Protein AF-A0A086AB68-F1 (afdb_monomer)

Sequence (156 aa):
MRTFFLFLLLSFKSFYAQEISQEAYEIYGLELANLEYKSYQFRLGIPEKYQETFIMENDSIGKKIRNLSAKKIFDSDKLSSMIVKQTPQNIKFKRIIFDRTEVMYCSPIYFKNNNNEAYFFFVIDSKSRLKPVCIYLYAYRKSDGKWCTEDYYYIF

Organism: NCBI:txid445961

Structure (mmCIF, N/CA/C/O backbone):
data_AF-A0A086AB68-F1
#
_entry.id   AF-A0A086AB68-F1
#
loop_
_atom_site.group_PDB
_atom_site.id
_atom_site.type_symbol
_atom_site.label_atom_id
_atom_site.label_alt_id
_atom_site.label_comp_id
_atom_site.label_asym_id
_atom_site.label_entity_id
_atom_site.label_seq_id
_atom_site.pdbx_PDB_ins_code
_atom_site.Cartn_x
_atom_site.Cartn_y
_atom_site.Cartn_z
_atom_site.occupancy
_atom_site.B_iso_or_equiv
_atom_site.auth_seq_id
_atom_site.auth_comp_id
_atom_site.auth_asym_id
_atom_site.auth_atom_id
_atom_site.pdbx_PDB_model_num
ATOM 1 N N . MET A 1 1 ? 22.581 -11.372 47.400 1.00 46.91 1 MET A N 1
ATOM 2 C CA . MET A 1 1 ? 22.327 -11.675 45.973 1.00 46.91 1 MET A CA 1
ATOM 3 C C . MET A 1 1 ? 21.014 -11.026 45.525 1.00 46.91 1 MET A C 1
ATOM 5 O O . MET A 1 1 ? 19.981 -11.674 45.558 1.00 46.91 1 MET A O 1
ATOM 9 N N . ARG A 1 2 ? 21.006 -9.727 45.194 1.00 47.38 2 ARG A N 1
ATOM 10 C CA . ARG A 1 2 ? 19.779 -9.000 44.780 1.00 47.38 2 ARG A CA 1
ATOM 11 C C . ARG A 1 2 ? 19.909 -8.259 43.444 1.00 47.38 2 ARG A C 1
ATOM 13 O O . ARG A 1 2 ? 18.945 -7.676 42.975 1.00 47.38 2 ARG A O 1
ATOM 20 N N . THR A 1 3 ? 21.069 -8.323 42.800 1.00 51.78 3 THR A N 1
ATOM 21 C CA . THR A 1 3 ? 21.353 -7.614 41.543 1.00 51.78 3 THR A CA 1
ATOM 22 C C . THR A 1 3 ? 21.093 -8.448 40.287 1.00 51.78 3 THR A C 1
ATOM 24 O O . THR A 1 3 ? 21.113 -7.907 39.188 1.00 51.78 3 THR A O 1
ATOM 27 N N . PHE A 1 4 ? 20.787 -9.743 40.421 1.00 50.81 4 PHE A N 1
ATOM 28 C CA . PHE A 1 4 ? 20.626 -10.636 39.266 1.00 50.81 4 PHE A CA 1
ATOM 29 C C . PHE A 1 4 ? 19.247 -10.543 38.583 1.00 50.81 4 PHE A C 1
ATOM 31 O O . PHE A 1 4 ? 19.089 -10.992 37.455 1.00 50.81 4 PHE A O 1
ATOM 38 N N . PHE A 1 5 ? 18.251 -9.924 39.228 1.00 49.50 5 PHE A N 1
ATOM 39 C CA . PHE A 1 5 ? 16.890 -9.831 38.680 1.00 49.50 5 PHE A CA 1
ATOM 40 C C . PHE A 1 5 ? 16.678 -8.640 37.731 1.00 49.50 5 PHE A C 1
ATOM 42 O O . PHE A 1 5 ? 15.765 -8.672 36.911 1.00 49.50 5 PHE A O 1
ATOM 49 N N . LEU A 1 6 ? 17.529 -7.605 37.790 1.00 47.97 6 LEU A N 1
ATOM 50 C CA . LEU A 1 6 ? 17.378 -6.419 36.933 1.00 47.97 6 LEU A CA 1
ATOM 51 C C . LEU A 1 6 ? 17.945 -6.605 35.515 1.00 47.97 6 LEU A C 1
ATOM 53 O O . LEU A 1 6 ? 17.532 -5.897 34.602 1.00 47.97 6 LEU A O 1
ATOM 57 N N . PHE A 1 7 ? 18.843 -7.572 35.300 1.00 50.09 7 PHE A N 1
ATOM 58 C CA . PHE A 1 7 ? 19.399 -7.848 33.969 1.00 50.09 7 PHE A CA 1
ATOM 59 C C . PHE A 1 7 ? 18.474 -8.691 33.079 1.00 50.09 7 PHE A C 1
ATOM 61 O O . PHE A 1 7 ? 18.601 -8.637 31.859 1.00 50.09 7 PHE A O 1
ATOM 68 N N . LEU A 1 8 ? 17.508 -9.418 33.656 1.00 47.19 8 LEU A N 1
ATOM 69 C CA . LEU A 1 8 ? 16.591 -10.266 32.883 1.00 47.19 8 LEU A CA 1
ATOM 70 C C . LEU A 1 8 ? 15.447 -9.481 32.214 1.00 47.19 8 LEU A C 1
ATOM 72 O O . LEU A 1 8 ? 14.849 -9.962 31.257 1.00 47.19 8 LEU A O 1
ATOM 76 N N . 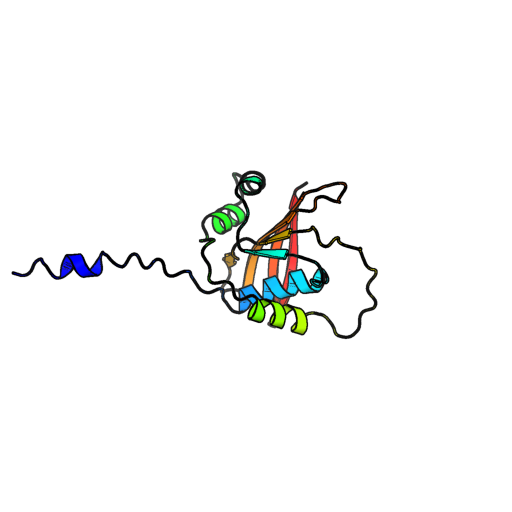LEU A 1 9 ? 15.148 -8.270 32.697 1.00 48.09 9 LEU A N 1
ATOM 77 C CA . LEU A 1 9 ? 14.107 -7.403 32.127 1.00 48.09 9 LEU A CA 1
ATOM 78 C C . LEU A 1 9 ? 14.615 -6.515 30.977 1.00 48.09 9 LEU A C 1
ATOM 80 O O . LEU A 1 9 ? 13.807 -5.943 30.253 1.00 48.09 9 LEU A O 1
ATOM 84 N N . LEU A 1 10 ? 15.934 -6.415 30.774 1.00 46.44 10 LEU A N 1
ATOM 85 C CA . LEU A 1 10 ? 16.541 -5.593 29.714 1.00 46.44 10 LEU A CA 1
ATOM 86 C C . LEU A 1 10 ? 16.846 -6.373 28.423 1.00 46.44 10 LEU A C 1
ATOM 88 O O . LEU A 1 10 ? 17.156 -5.764 27.400 1.00 46.44 10 LEU A O 1
ATOM 92 N N . SER A 1 11 ? 16.756 -7.705 28.442 1.00 42.41 11 SER A N 1
ATOM 93 C CA . SER A 1 11 ? 17.112 -8.566 27.305 1.00 42.41 11 SER A CA 1
ATOM 94 C C . SER A 1 11 ? 15.958 -8.859 26.344 1.00 42.41 11 SER A C 1
ATOM 96 O O . SER A 1 11 ? 16.206 -9.296 25.222 1.00 42.41 11 SER A O 1
ATOM 98 N N . PHE A 1 12 ? 14.714 -8.528 26.690 1.00 48.00 12 PHE A N 1
ATOM 99 C CA . PHE A 1 12 ? 13.614 -8.551 25.729 1.00 48.00 12 PHE A CA 1
ATOM 100 C C . PHE A 1 12 ? 13.537 -7.214 24.984 1.00 48.00 12 PHE A C 1
ATOM 102 O O . PHE A 1 12 ? 12.527 -6.512 25.025 1.00 48.00 12 PHE A O 1
ATOM 109 N N . LYS A 1 13 ? 14.577 -6.886 24.197 1.00 40.34 13 LYS A N 1
ATOM 110 C CA . LYS A 1 13 ? 14.326 -6.194 22.922 1.00 40.34 13 LYS A CA 1
ATOM 111 C C . LYS A 1 13 ? 13.561 -7.189 22.063 1.00 40.34 13 LYS A C 1
ATOM 113 O O . LYS A 1 13 ? 14.124 -7.890 21.230 1.00 40.34 13 LYS A O 1
ATOM 118 N N . SER A 1 14 ? 12.276 -7.296 22.365 1.00 45.00 14 SER A N 1
ATOM 119 C CA . SER A 1 14 ? 11.286 -8.022 21.610 1.00 45.00 14 SER A CA 1
ATOM 120 C C . SER A 1 14 ? 11.368 -7.525 20.173 1.00 45.00 14 SER A C 1
ATOM 122 O O . SER A 1 14 ? 10.773 -6.513 19.817 1.00 45.00 14 SER A O 1
ATOM 124 N N . PHE A 1 15 ? 12.119 -8.247 19.340 1.00 48.19 15 PHE A N 1
ATOM 125 C CA . PHE A 1 15 ? 12.052 -8.212 17.879 1.00 48.19 15 PHE A CA 1
ATOM 126 C C . PHE A 1 15 ? 10.701 -8.783 17.415 1.00 48.19 15 PHE A C 1
ATOM 128 O O . PHE A 1 15 ? 10.628 -9.582 16.486 1.00 48.19 15 PHE A O 1
ATOM 135 N N . TYR A 1 16 ? 9.617 -8.413 18.094 1.00 52.28 16 TYR A N 1
ATOM 136 C CA . TYR A 1 16 ? 8.277 -8.767 17.687 1.00 52.28 16 TYR A CA 1
ATOM 137 C C . TYR A 1 16 ? 7.986 -7.930 16.452 1.00 52.28 16 TYR A C 1
ATOM 139 O O . TYR A 1 16 ? 7.855 -6.706 16.515 1.00 52.28 16 TYR A O 1
ATOM 147 N N . ALA A 1 17 ? 7.971 -8.601 15.303 1.00 60.28 17 ALA A N 1
ATOM 148 C CA . ALA A 1 17 ? 7.419 -8.027 14.096 1.00 60.28 17 ALA A CA 1
ATOM 149 C C . ALA A 1 17 ? 5.991 -7.570 14.420 1.00 60.28 17 ALA A C 1
ATOM 151 O O . ALA A 1 17 ? 5.196 -8.324 14.979 1.00 60.28 17 ALA A O 1
ATOM 152 N N . GLN A 1 18 ? 5.693 -6.304 14.141 1.00 72.25 18 GLN A N 1
ATOM 153 C CA . GLN A 1 18 ? 4.390 -5.740 14.467 1.00 72.25 18 GLN A CA 1
ATOM 154 C C . GLN A 1 18 ? 3.360 -6.300 13.484 1.00 72.25 18 GLN A C 1
ATOM 156 O O . GLN A 1 18 ? 3.585 -6.257 12.273 1.00 72.25 18 GLN A O 1
ATOM 161 N N . GLU A 1 19 ? 2.225 -6.797 13.968 1.00 82.06 19 GLU A N 1
ATOM 162 C CA . GLU A 1 19 ? 1.131 -7.177 13.073 1.00 82.06 19 GLU A CA 1
ATOM 163 C C . GLU A 1 19 ? 0.612 -5.957 12.294 1.00 82.06 19 GLU A C 1
ATOM 165 O O . GLU A 1 19 ? 0.641 -4.807 12.758 1.00 82.06 19 GLU A O 1
ATOM 170 N N . ILE A 1 20 ? 0.174 -6.202 11.062 1.00 87.19 20 ILE A N 1
ATOM 171 C CA . ILE A 1 20 ? -0.502 -5.198 10.239 1.00 87.19 20 ILE A CA 1
ATOM 172 C C . ILE A 1 20 ? -1.947 -5.083 10.734 1.00 87.19 20 ILE A C 1
ATOM 174 O O . ILE A 1 20 ? -2.644 -6.091 10.872 1.00 87.19 20 ILE A O 1
ATOM 178 N N . SER A 1 21 ? -2.400 -3.856 11.005 1.00 89.75 21 SER A N 1
ATOM 179 C CA . SER A 1 21 ? -3.767 -3.623 11.475 1.00 89.75 21 SER A CA 1
ATOM 180 C C . SER A 1 21 ? -4.796 -3.968 10.397 1.00 89.75 21 SER A C 1
ATOM 182 O O . SER A 1 21 ? -4.497 -3.994 9.201 1.00 89.75 21 SER A O 1
ATOM 184 N N . GLN A 1 22 ? -6.029 -4.231 10.821 1.00 90.25 22 GLN A N 1
ATOM 185 C CA . GLN A 1 22 ? -7.134 -4.527 9.915 1.00 90.25 22 GLN A CA 1
ATOM 186 C C . GLN A 1 22 ? -7.365 -3.387 8.907 1.00 90.25 22 GLN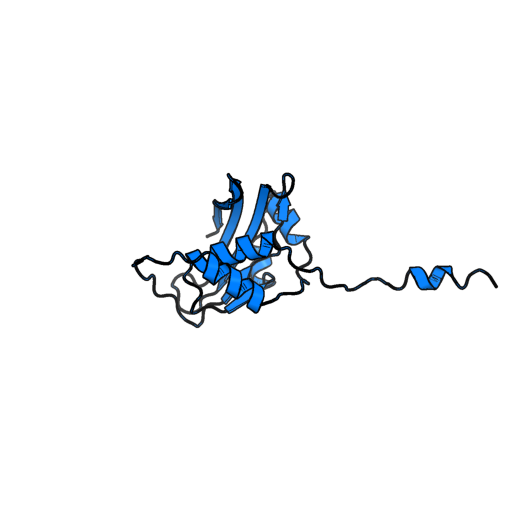 A C 1
ATOM 188 O O . GLN A 1 22 ? -7.516 -3.642 7.717 1.00 90.25 22 GLN A O 1
ATOM 193 N N . GLU A 1 23 ? -7.285 -2.137 9.359 1.00 90.00 23 GLU A N 1
ATOM 194 C CA . GLU A 1 23 ? -7.443 -0.941 8.528 1.00 90.00 23 GLU A CA 1
ATOM 195 C C . GLU A 1 23 ? -6.346 -0.829 7.466 1.00 90.00 23 GLU A C 1
ATOM 197 O O . GLU A 1 23 ? -6.607 -0.414 6.341 1.00 90.00 23 GLU A O 1
ATOM 202 N N . ALA A 1 24 ? -5.114 -1.222 7.799 1.00 90.69 24 ALA A N 1
ATOM 203 C CA . ALA A 1 24 ? -4.023 -1.219 6.835 1.00 90.69 24 ALA A CA 1
ATOM 204 C C . ALA A 1 24 ? -4.262 -2.255 5.726 1.00 90.69 24 ALA A C 1
ATOM 206 O O . ALA A 1 24 ? -4.070 -1.942 4.553 1.00 90.69 24 ALA A O 1
ATOM 207 N N . TYR A 1 25 ? -4.752 -3.452 6.073 1.00 90.75 25 TYR A N 1
ATOM 208 C CA . TYR A 1 25 ? -5.168 -4.445 5.076 1.00 90.75 25 TYR A CA 1
ATOM 209 C C . TYR A 1 25 ? -6.320 -3.956 4.198 1.00 90.75 25 TYR A C 1
ATOM 211 O O . TYR A 1 25 ? -6.324 -4.245 3.005 1.00 90.75 25 TYR A O 1
ATOM 219 N N . GLU A 1 26 ? -7.279 -3.219 4.758 1.00 90.38 26 GLU A N 1
ATOM 220 C CA . GLU A 1 26 ? -8.379 -2.628 3.988 1.00 90.38 26 GLU A CA 1
ATOM 221 C C . GLU A 1 26 ? -7.876 -1.588 2.984 1.00 90.38 26 GLU A C 1
ATOM 223 O O . GLU A 1 26 ? -8.308 -1.604 1.836 1.00 90.38 26 GLU A O 1
ATOM 228 N N . ILE A 1 27 ? -6.947 -0.716 3.383 1.00 89.00 27 ILE A N 1
ATOM 229 C CA . ILE A 1 27 ? -6.367 0.291 2.484 1.00 89.00 27 ILE A CA 1
ATOM 230 C C . ILE A 1 27 ? -5.537 -0.379 1.383 1.00 89.00 27 ILE A C 1
ATOM 232 O O . ILE A 1 27 ? -5.733 -0.085 0.206 1.00 89.00 27 ILE A O 1
ATOM 236 N N . TYR A 1 28 ? -4.650 -1.317 1.737 1.00 88.75 28 TYR A N 1
ATOM 237 C CA . TYR A 1 28 ? -3.866 -2.053 0.741 1.00 88.75 28 TYR A CA 1
ATOM 238 C C . TYR A 1 28 ? -4.762 -2.848 -0.211 1.00 88.75 28 TYR A C 1
ATOM 240 O O . TYR A 1 28 ? -4.529 -2.851 -1.415 1.00 88.75 28 TYR A O 1
ATOM 248 N N . GLY A 1 29 ? -5.796 -3.509 0.313 1.00 87.06 29 GLY A N 1
ATOM 249 C CA . GLY A 1 29 ? -6.751 -4.246 -0.502 1.00 87.06 29 GLY A CA 1
ATOM 250 C C . GLY A 1 29 ? -7.487 -3.345 -1.491 1.00 87.06 29 GLY A C 1
ATOM 251 O O . GLY A 1 29 ? -7.667 -3.743 -2.639 1.00 87.06 29 GLY A O 1
ATOM 252 N N . LEU A 1 30 ? -7.856 -2.130 -1.070 1.00 84.62 30 LEU A N 1
ATOM 253 C CA . LEU A 1 30 ? -8.604 -1.180 -1.888 1.00 84.62 30 LEU A CA 1
ATOM 254 C C . LEU A 1 30 ? -7.755 -0.703 -3.064 1.00 84.62 30 LEU A C 1
ATOM 256 O O . LEU A 1 30 ? -8.211 -0.757 -4.203 1.00 84.62 30 LEU A O 1
ATOM 260 N N . GLU A 1 31 ? -6.507 -0.315 -2.795 1.00 81.75 31 GLU A N 1
ATOM 261 C CA . GLU A 1 31 ? -5.551 0.080 -3.834 1.00 81.75 31 GLU A CA 1
ATOM 262 C C . GLU A 1 31 ? -5.366 -1.047 -4.862 1.00 81.75 31 GLU A C 1
ATOM 264 O O . GLU A 1 31 ? -5.496 -0.851 -6.065 1.00 81.75 31 GLU A O 1
ATOM 269 N N . LEU A 1 32 ? -5.152 -2.278 -4.397 1.00 82.19 32 LEU A N 1
ATOM 270 C CA . LEU A 1 32 ? -4.915 -3.417 -5.284 1.00 82.19 32 LEU A CA 1
ATOM 271 C C . LEU A 1 32 ? -6.175 -3.874 -6.032 1.00 82.19 32 LEU A C 1
ATOM 273 O O . LEU A 1 32 ? -6.077 -4.351 -7.165 1.00 82.19 32 LEU A O 1
ATOM 277 N N . ALA A 1 33 ? -7.356 -3.730 -5.428 1.00 79.56 33 ALA A N 1
ATOM 278 C CA . ALA A 1 33 ? -8.633 -3.976 -6.089 1.00 79.56 33 ALA A CA 1
ATOM 279 C C . ALA A 1 33 ? -8.862 -2.971 -7.228 1.00 79.56 33 ALA A C 1
ATOM 281 O O . ALA A 1 33 ? -9.261 -3.379 -8.320 1.00 79.56 33 ALA A O 1
ATOM 282 N N . ASN A 1 34 ? -8.527 -1.694 -7.009 1.00 75.19 34 ASN A N 1
ATOM 283 C CA . ASN A 1 34 ? -8.571 -0.654 -8.042 1.00 75.19 34 ASN A CA 1
ATOM 284 C C . ASN A 1 34 ? -7.601 -0.936 -9.204 1.00 75.19 34 ASN A C 1
ATOM 286 O O . ASN A 1 34 ? -7.854 -0.516 -10.332 1.00 75.19 34 ASN A O 1
ATOM 290 N N . LEU A 1 35 ? -6.518 -1.675 -8.945 1.00 71.81 35 LEU A N 1
ATOM 291 C CA . LEU A 1 35 ? -5.493 -2.044 -9.928 1.00 71.81 35 LEU A CA 1
ATOM 292 C C . LEU A 1 35 ? -5.707 -3.423 -10.580 1.00 71.81 35 LEU A C 1
ATOM 294 O O . LEU A 1 35 ? -4.851 -3.877 -11.338 1.00 71.81 35 LEU A O 1
ATOM 298 N N . GLU A 1 36 ? -6.828 -4.101 -10.308 1.00 65.19 36 GLU A N 1
ATOM 299 C CA . GLU A 1 36 ? -7.140 -5.448 -10.814 1.00 65.19 36 GLU A CA 1
ATOM 300 C C . GLU A 1 36 ? -6.045 -6.489 -10.495 1.00 65.19 36 GLU A C 1
ATOM 302 O O . GLU A 1 36 ? -5.588 -7.205 -11.383 1.00 65.19 36 GLU A O 1
ATOM 307 N N . TYR A 1 37 ? -5.646 -6.591 -9.218 1.00 59.78 37 TYR A N 1
ATOM 308 C CA . TYR A 1 37 ? -4.554 -7.386 -8.606 1.00 59.78 37 TYR A CA 1
ATOM 309 C C . TYR A 1 37 ? -4.125 -8.753 -9.205 1.00 59.78 37 TYR A C 1
ATOM 311 O O . TYR A 1 37 ? -3.064 -9.269 -8.857 1.00 59.78 37 TYR A O 1
ATOM 319 N N . LYS A 1 38 ? -4.896 -9.383 -10.094 1.00 54.88 38 LYS A N 1
ATOM 320 C CA . LYS A 1 38 ? -4.705 -10.757 -10.587 1.00 54.88 38 LYS A CA 1
ATOM 321 C C . LYS A 1 38 ? -3.354 -11.042 -11.273 1.00 54.88 38 LYS A C 1
ATOM 323 O O . LYS A 1 38 ? -3.114 -12.198 -11.618 1.00 54.88 38 LYS A O 1
ATOM 328 N N . SER A 1 39 ? -2.476 -10.059 -11.476 1.00 56.56 39 SER A N 1
ATOM 329 C CA . SER A 1 39 ? -1.193 -10.227 -12.174 1.00 56.56 39 SER A CA 1
ATOM 330 C C . SER A 1 39 ? 0.063 -9.756 -11.434 1.00 56.56 39 SER A C 1
ATOM 332 O O . SER A 1 39 ? 1.138 -9.902 -12.006 1.00 56.56 39 SER A O 1
ATOM 334 N N . TYR A 1 40 ? -0.002 -9.241 -10.204 1.00 68.19 40 TYR A N 1
ATOM 335 C CA . TYR A 1 40 ? 1.139 -8.506 -9.631 1.00 68.19 40 TYR A CA 1
ATOM 336 C C . TYR A 1 40 ? 1.724 -9.122 -8.365 1.00 68.19 40 TYR A C 1
ATOM 338 O O . TYR A 1 40 ? 1.020 -9.719 -7.552 1.00 68.19 40 TYR A O 1
ATOM 346 N N . GLN A 1 41 ? 3.020 -8.890 -8.145 1.00 78.94 41 GLN A N 1
ATOM 347 C CA . GLN A 1 41 ? 3.674 -9.235 -6.883 1.00 78.94 41 GLN A CA 1
ATOM 348 C C . GLN A 1 41 ? 3.575 -8.068 -5.897 1.00 78.94 41 GLN A C 1
ATOM 350 O O . GLN A 1 41 ? 4.186 -7.025 -6.114 1.00 78.94 41 GLN A O 1
ATOM 355 N N . PHE A 1 42 ? 2.849 -8.251 -4.793 1.00 84.75 42 PHE A N 1
ATOM 356 C CA . PHE A 1 42 ? 2.818 -7.283 -3.693 1.00 84.75 42 PHE A CA 1
ATOM 357 C C . PHE A 1 42 ? 3.980 -7.509 -2.725 1.00 84.75 42 PHE A C 1
ATOM 359 O O . PHE A 1 42 ? 4.255 -8.644 -2.330 1.00 84.75 42 PHE A O 1
ATOM 366 N N . ARG A 1 43 ? 4.635 -6.428 -2.299 1.00 87.75 43 ARG A N 1
ATOM 367 C CA . ARG A 1 43 ? 5.683 -6.445 -1.276 1.00 87.75 43 ARG A CA 1
ATOM 368 C C . ARG A 1 43 ? 5.478 -5.309 -0.283 1.00 87.75 43 ARG A C 1
ATOM 370 O O . ARG A 1 43 ? 5.315 -4.152 -0.661 1.00 87.75 43 ARG A O 1
ATOM 377 N N . LEU A 1 44 ? 5.539 -5.642 1.003 1.00 87.19 44 LEU A N 1
ATOM 378 C CA . LEU A 1 44 ? 5.578 -4.640 2.059 1.00 87.19 44 LEU A CA 1
ATOM 379 C C . LEU A 1 44 ? 7.027 -4.204 2.310 1.00 87.19 44 LEU A C 1
ATOM 381 O O . LEU A 1 44 ? 7.910 -5.036 2.511 1.00 87.19 44 LEU A O 1
ATOM 385 N N . GLY A 1 45 ? 7.245 -2.895 2.324 1.00 87.00 45 GLY A N 1
ATOM 386 C CA . GLY A 1 45 ? 8.549 -2.255 2.429 1.00 87.00 45 GLY A CA 1
ATOM 387 C C . GLY A 1 45 ? 9.017 -1.695 1.087 1.00 87.00 45 GLY A C 1
ATOM 388 O O . GLY A 1 45 ? 8.970 -2.373 0.063 1.00 87.00 45 GLY A O 1
ATOM 389 N N . ILE A 1 46 ? 9.494 -0.450 1.110 1.00 85.69 46 ILE A N 1
ATOM 390 C CA . ILE A 1 46 ? 10.071 0.223 -0.055 1.00 85.69 46 ILE A CA 1
ATOM 391 C C . ILE A 1 46 ? 11.574 -0.111 -0.141 1.00 85.69 46 ILE A C 1
ATOM 393 O O . ILE A 1 46 ? 12.304 0.177 0.814 1.00 85.69 46 ILE A O 1
ATOM 397 N N . PRO A 1 47 ? 12.053 -0.695 -1.257 1.00 85.31 47 PRO A N 1
ATOM 398 C CA . PRO A 1 47 ? 13.473 -0.934 -1.504 1.00 85.31 47 PRO A CA 1
ATOM 399 C C . PRO A 1 47 ? 14.320 0.331 -1.362 1.00 85.31 47 PRO A C 1
ATOM 401 O O . PRO A 1 47 ? 13.897 1.398 -1.800 1.00 85.31 47 PRO A O 1
ATOM 404 N N . GLU A 1 48 ? 15.545 0.199 -0.845 1.00 82.75 48 GLU A N 1
ATOM 405 C CA . GLU A 1 48 ? 16.486 1.320 -0.665 1.00 82.75 48 GLU A CA 1
ATOM 406 C C . GLU A 1 48 ? 16.682 2.139 -1.948 1.00 82.75 48 GLU A C 1
ATOM 408 O O . GLU A 1 48 ? 16.625 3.363 -1.895 1.00 82.75 48 GLU A O 1
ATOM 413 N N . LYS A 1 49 ? 16.752 1.474 -3.115 1.00 84.00 49 LYS A N 1
ATOM 414 C CA . LYS A 1 49 ? 16.853 2.123 -4.439 1.00 84.00 49 LYS A CA 1
ATOM 415 C C . LYS A 1 49 ? 15.751 3.147 -4.748 1.00 84.00 49 LYS A C 1
ATOM 417 O O . LYS A 1 49 ? 15.928 3.962 -5.643 1.00 84.00 49 LYS A O 1
ATOM 422 N N . TYR A 1 50 ? 14.615 3.081 -4.055 1.00 79.06 50 TYR A N 1
ATOM 423 C CA . TYR A 1 50 ? 13.508 4.026 -4.208 1.00 79.06 50 TYR A CA 1
ATOM 424 C C . TYR A 1 50 ? 13.389 4.997 -3.042 1.00 79.06 50 TYR A C 1
ATOM 426 O O . TYR A 1 50 ? 12.736 6.021 -3.189 1.00 79.06 50 TYR A O 1
ATOM 434 N N . GLN A 1 51 ? 14.005 4.707 -1.891 1.00 75.00 51 GLN A N 1
ATOM 435 C CA . GLN A 1 51 ? 13.871 5.528 -0.684 1.00 75.00 51 GLN A CA 1
ATOM 436 C C . GLN A 1 51 ? 14.372 6.958 -0.897 1.00 75.00 51 GLN A C 1
ATOM 438 O O . GLN A 1 51 ? 13.763 7.901 -0.388 1.00 75.00 51 GLN A O 1
ATOM 443 N N . GLU A 1 52 ? 15.436 7.122 -1.684 1.00 70.25 52 GLU A N 1
ATOM 444 C CA . GLU A 1 52 ? 15.997 8.434 -2.004 1.00 70.25 52 GLU A CA 1
ATOM 445 C C . GLU A 1 52 ? 15.057 9.287 -2.866 1.00 70.25 52 GLU A C 1
ATOM 447 O O . GLU A 1 52 ? 15.024 10.508 -2.734 1.00 70.25 52 GLU A O 1
ATOM 452 N N . THR A 1 53 ? 14.195 8.660 -3.671 1.00 69.62 53 THR A N 1
ATOM 453 C CA . THR A 1 53 ? 13.190 9.373 -4.473 1.00 69.62 53 THR A CA 1
ATOM 454 C C . THR A 1 53 ? 12.081 9.994 -3.615 1.00 69.62 53 THR A C 1
ATOM 456 O O . THR A 1 53 ? 11.366 10.883 -4.067 1.00 69.62 53 THR A O 1
ATOM 459 N N . PHE A 1 54 ? 11.965 9.581 -2.349 1.00 66.25 54 PHE A N 1
ATOM 460 C CA . PHE A 1 54 ? 11.042 10.155 -1.365 1.00 66.25 54 PHE A CA 1
ATOM 461 C C . PHE A 1 54 ? 11.703 11.203 -0.454 1.00 66.25 54 PHE A C 1
ATOM 463 O O . PHE A 1 54 ? 11.139 11.571 0.585 1.00 66.25 54 PHE A O 1
ATOM 470 N N . ILE A 1 55 ? 12.911 11.681 -0.782 1.00 62.97 55 ILE A N 1
ATOM 471 C CA . ILE A 1 55 ? 13.574 12.747 -0.023 1.00 62.97 55 ILE A CA 1
ATOM 472 C C . ILE A 1 55 ? 12.890 14.084 -0.331 1.00 62.97 55 ILE A C 1
ATOM 474 O O . ILE A 1 55 ? 13.312 14.868 -1.170 1.00 62.97 55 ILE A O 1
ATOM 478 N N . MET A 1 56 ? 11.816 14.357 0.405 1.00 63.56 56 MET A N 1
ATOM 479 C CA . MET A 1 56 ? 11.238 15.689 0.535 1.00 63.56 56 MET A CA 1
ATOM 480 C C . MET A 1 56 ? 11.711 16.265 1.866 1.00 63.56 56 MET A C 1
ATOM 482 O O . MET A 1 56 ? 11.154 15.954 2.923 1.00 63.56 56 MET A O 1
ATOM 486 N N . GLU A 1 57 ? 12.781 17.063 1.847 1.00 57.97 57 GLU A N 1
ATOM 487 C CA . GLU A 1 57 ? 13.426 17.595 3.061 1.00 57.97 57 GLU A CA 1
ATOM 488 C C . GLU A 1 57 ? 12.458 18.370 3.977 1.00 57.97 57 GLU A C 1
ATOM 490 O O . GLU A 1 57 ? 12.682 18.436 5.188 1.00 57.97 57 GL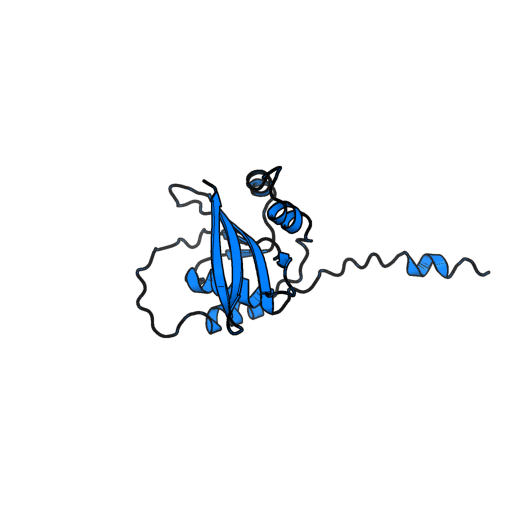U A O 1
ATOM 495 N N . ASN A 1 58 ? 11.316 18.822 3.444 1.00 66.25 58 ASN A N 1
ATOM 496 C CA . ASN A 1 58 ? 10.288 19.577 4.161 1.00 66.25 58 ASN A CA 1
ATOM 497 C C . ASN A 1 58 ? 8.940 18.849 4.350 1.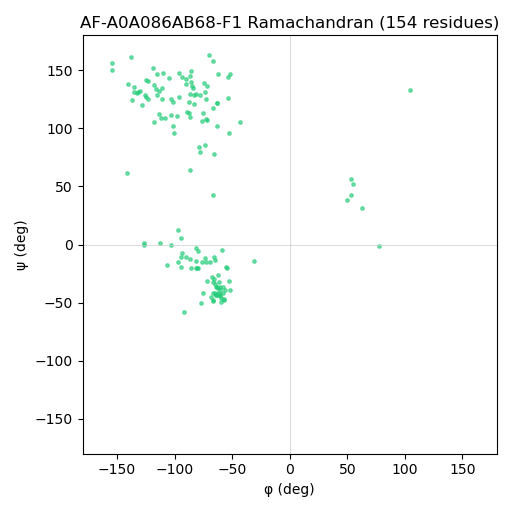00 66.25 58 ASN A C 1
ATOM 499 O O . ASN A 1 58 ? 8.042 19.419 4.967 1.00 66.25 58 ASN A O 1
ATOM 503 N N . ASP A 1 59 ? 8.778 17.596 3.902 1.00 76.00 59 ASP A N 1
ATOM 504 C CA . ASP A 1 59 ? 7.516 16.866 4.104 1.00 76.00 59 ASP A CA 1
ATOM 505 C C . ASP A 1 59 ? 7.480 16.134 5.457 1.00 76.00 59 ASP A C 1
ATOM 507 O O . ASP A 1 59 ? 8.160 15.127 5.693 1.00 76.00 59 ASP A O 1
ATOM 511 N N . SER A 1 60 ? 6.642 16.641 6.362 1.00 83.00 60 SER A N 1
ATOM 512 C CA . SER A 1 60 ? 6.418 16.043 7.679 1.00 83.00 60 SER A CA 1
ATOM 513 C C . SER A 1 60 ? 5.756 14.659 7.620 1.00 83.00 60 SER A C 1
ATOM 515 O O . SER A 1 60 ? 6.025 13.832 8.493 1.00 83.00 60 SER A O 1
ATOM 517 N N . ILE A 1 61 ? 4.928 14.373 6.609 1.00 83.69 61 ILE A N 1
ATOM 518 C CA . ILE A 1 61 ? 4.226 13.091 6.461 1.00 83.69 61 ILE A CA 1
ATOM 519 C C . ILE A 1 61 ? 5.201 12.036 5.945 1.00 83.69 61 ILE A C 1
ATOM 521 O O . ILE A 1 61 ? 5.367 10.994 6.583 1.00 83.69 61 ILE A O 1
ATOM 525 N N . GLY A 1 62 ? 5.930 12.332 4.867 1.00 80.44 62 GLY A N 1
ATOM 526 C CA . GLY A 1 62 ? 6.948 11.432 4.332 1.00 80.44 62 GLY A CA 1
ATOM 527 C C . GLY A 1 62 ? 8.046 11.074 5.340 1.00 80.44 62 GLY A C 1
ATOM 528 O O . GLY A 1 62 ? 8.496 9.927 5.398 1.00 80.44 62 GLY A O 1
ATOM 529 N N . LYS A 1 63 ? 8.454 12.015 6.207 1.00 82.50 63 LYS A N 1
ATOM 530 C CA . LYS A 1 63 ? 9.367 11.724 7.334 1.00 82.50 63 LYS A CA 1
ATOM 531 C C . LYS A 1 63 ? 8.768 10.723 8.325 1.00 82.50 63 LYS A C 1
ATOM 533 O O . LYS A 1 63 ? 9.463 9.806 8.754 1.00 82.50 63 LYS A O 1
ATOM 538 N N . LYS A 1 64 ? 7.486 10.866 8.673 1.00 87.44 64 LYS A N 1
ATOM 539 C CA . LYS A 1 64 ? 6.810 9.935 9.589 1.00 87.44 64 LYS A CA 1
ATOM 540 C C . LYS A 1 64 ? 6.714 8.533 9.004 1.00 87.44 64 LYS A C 1
ATOM 542 O O . LYS A 1 64 ? 7.021 7.585 9.716 1.00 87.44 64 LYS A O 1
ATOM 547 N N . ILE A 1 65 ? 6.362 8.409 7.723 1.00 86.00 65 ILE A N 1
ATOM 548 C CA . ILE A 1 65 ? 6.279 7.114 7.033 1.00 86.00 65 ILE A CA 1
ATOM 549 C C . ILE A 1 65 ? 7.640 6.399 7.035 1.00 86.00 65 ILE A C 1
ATOM 551 O O . ILE A 1 65 ? 7.700 5.216 7.360 1.00 86.00 65 ILE A O 1
ATOM 555 N N . ARG A 1 66 ? 8.742 7.108 6.743 1.00 80.88 66 ARG A N 1
ATOM 556 C CA . ARG A 1 66 ? 10.105 6.532 6.736 1.00 80.88 66 ARG A CA 1
ATOM 557 C C . ARG A 1 66 ? 10.554 5.988 8.090 1.00 80.88 66 ARG A C 1
ATOM 559 O O . ARG A 1 66 ? 11.291 5.011 8.140 1.00 80.88 66 ARG A O 1
ATOM 566 N N . ASN A 1 67 ? 10.096 6.602 9.176 1.00 83.81 67 ASN A N 1
ATOM 567 C CA . ASN A 1 67 ? 10.433 6.171 10.530 1.00 83.81 67 ASN A CA 1
ATOM 568 C C . ASN A 1 67 ? 9.602 4.966 11.006 1.00 83.81 67 ASN A C 1
ATOM 570 O O . ASN A 1 67 ? 9.851 4.447 12.095 1.00 83.81 67 ASN A O 1
ATOM 574 N N . LEU A 1 68 ? 8.611 4.511 10.228 1.00 84.69 68 LEU A N 1
ATOM 575 C CA . LEU A 1 68 ? 7.854 3.307 10.557 1.00 84.69 68 LEU A CA 1
ATOM 576 C C . LEU A 1 68 ? 8.687 2.054 10.279 1.00 84.69 68 LEU A C 1
ATOM 578 O O . LEU A 1 68 ? 9.336 1.922 9.244 1.00 84.69 68 LEU A O 1
ATOM 582 N N . SER A 1 69 ? 8.606 1.081 11.186 1.00 78.38 69 SER A N 1
ATOM 583 C CA . SER A 1 69 ? 9.233 -0.223 10.974 1.00 78.38 69 SER A CA 1
ATOM 584 C C . SER A 1 69 ? 8.613 -0.929 9.767 1.00 78.38 69 SER A C 1
ATOM 586 O O . SER A 1 69 ? 7.416 -1.226 9.756 1.00 78.38 69 SER A O 1
ATOM 588 N N . ALA A 1 70 ? 9.451 -1.267 8.787 1.00 68.94 70 ALA A N 1
ATOM 589 C CA . ALA A 1 70 ? 9.077 -2.120 7.661 1.00 68.94 70 ALA A CA 1
ATOM 590 C C . ALA A 1 70 ? 8.920 -3.602 8.059 1.00 68.94 70 ALA A C 1
ATOM 592 O O . ALA A 1 70 ? 8.324 -4.378 7.316 1.00 68.94 70 ALA A O 1
ATOM 593 N N . LYS A 1 71 ? 9.425 -4.011 9.236 1.00 69.69 71 LYS A N 1
ATOM 594 C CA . LYS A 1 71 ? 9.283 -5.381 9.751 1.00 69.69 71 LYS A CA 1
ATOM 595 C C . LYS A 1 71 ? 7.888 -5.574 10.339 1.00 69.69 71 LYS A C 1
ATOM 597 O O . LYS A 1 71 ? 7.693 -5.443 11.550 1.00 69.69 71 LYS A O 1
ATOM 602 N N . LYS A 1 72 ? 6.928 -5.882 9.469 1.00 75.00 72 LYS A N 1
ATOM 603 C CA . LYS A 1 72 ? 5.576 -6.281 9.859 1.00 75.00 72 LYS A CA 1
ATOM 604 C C . LYS A 1 72 ? 5.279 -7.713 9.443 1.00 75.00 72 LYS A C 1
ATOM 606 O O . LYS A 1 72 ? 5.778 -8.172 8.418 1.00 75.00 72 LYS A O 1
ATOM 611 N N . ILE A 1 73 ? 4.474 -8.407 10.245 1.00 78.38 73 ILE A N 1
ATOM 612 C CA . ILE A 1 73 ? 3.972 -9.737 9.887 1.00 78.38 73 ILE A CA 1
ATOM 613 C C . ILE A 1 73 ? 2.921 -9.539 8.795 1.00 78.38 73 ILE A C 1
ATOM 615 O O . ILE A 1 73 ? 1.846 -8.992 9.049 1.00 78.38 73 ILE A O 1
ATOM 619 N N . PHE A 1 74 ? 3.281 -9.920 7.572 1.00 82.62 74 PHE A N 1
ATOM 620 C CA . PHE A 1 74 ? 2.430 -9.819 6.397 1.00 82.62 74 PHE A CA 1
ATOM 621 C C . PHE A 1 74 ? 1.728 -11.152 6.132 1.00 82.62 74 PHE A C 1
ATOM 623 O O . PHE A 1 74 ? 2.381 -12.186 6.013 1.00 82.62 74 PHE A O 1
ATOM 630 N N . ASP A 1 75 ? 0.407 -11.098 6.019 1.00 87.69 75 ASP A N 1
ATOM 631 C CA . ASP A 1 75 ? -0.475 -12.221 5.725 1.00 87.69 75 ASP A CA 1
ATOM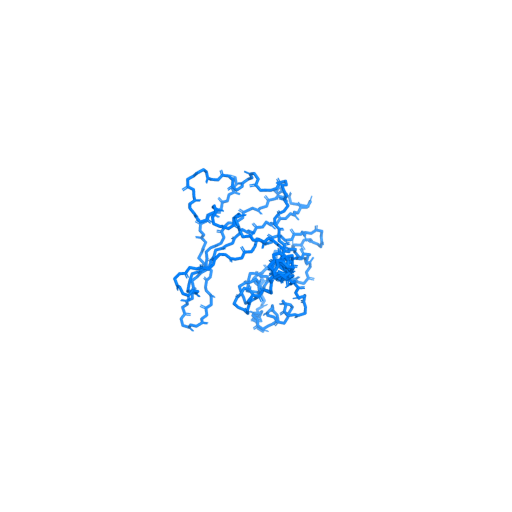 632 C C . ASP A 1 75 ? -1.074 -12.024 4.324 1.00 87.69 75 ASP A C 1
ATOM 634 O O . ASP A 1 75 ? -1.900 -11.132 4.086 1.00 87.69 75 ASP A O 1
ATOM 638 N N . SER A 1 76 ? -0.621 -12.849 3.378 1.00 83.19 76 SER A N 1
ATOM 639 C CA . SER A 1 76 ? -1.061 -12.810 1.982 1.00 83.19 76 SER A CA 1
ATOM 640 C C . SER A 1 76 ? -2.522 -13.211 1.807 1.00 83.19 76 SER A C 1
ATOM 642 O O . SER A 1 76 ? -3.194 -12.688 0.914 1.00 83.19 76 SER A O 1
ATOM 644 N N . ASP A 1 77 ? -3.028 -14.111 2.646 1.00 85.12 77 ASP A N 1
ATOM 645 C CA . ASP A 1 77 ? -4.389 -14.635 2.537 1.00 85.12 77 ASP A CA 1
ATOM 646 C C . ASP A 1 77 ? -5.376 -13.586 3.038 1.00 85.12 77 ASP A C 1
ATOM 648 O O . ASP A 1 77 ? -6.385 -13.294 2.385 1.00 85.12 77 ASP A O 1
ATOM 652 N N . LYS A 1 78 ? -5.029 -12.920 4.144 1.00 89.06 78 LYS A N 1
ATOM 653 C CA . LYS A 1 78 ? -5.788 -11.780 4.655 1.00 89.06 78 LYS A CA 1
ATOM 654 C C . LYS A 1 78 ? -5.842 -10.648 3.636 1.00 89.06 78 LYS A C 1
ATOM 656 O O . LYS A 1 78 ? -6.938 -10.145 3.377 1.00 89.06 78 LYS A O 1
ATOM 661 N N . LEU A 1 79 ? -4.718 -10.291 3.008 1.00 87.81 79 LEU A N 1
ATOM 662 C CA . LEU A 1 79 ? -4.711 -9.286 1.940 1.00 87.81 79 LEU A CA 1
ATOM 663 C C . LEU A 1 79 ? -5.603 -9.710 0.764 1.00 87.81 79 LEU A C 1
ATOM 665 O O . LEU A 1 79 ? -6.469 -8.943 0.345 1.00 87.81 79 LEU A O 1
ATOM 669 N N . SER A 1 80 ? -5.444 -10.942 0.276 1.00 83.31 80 SER A N 1
ATOM 670 C CA . SER A 1 80 ? -6.239 -11.482 -0.835 1.00 83.31 80 SER A CA 1
ATOM 671 C C . SER A 1 80 ? -7.739 -11.425 -0.539 1.00 83.31 80 SER A C 1
ATOM 673 O O . SER A 1 80 ? -8.536 -11.055 -1.403 1.00 83.31 80 SER A O 1
ATOM 675 N N . SER A 1 81 ? -8.131 -11.713 0.705 1.00 85.69 81 SER A N 1
ATOM 676 C CA . SER A 1 81 ? -9.526 -11.624 1.137 1.00 85.69 81 SER A CA 1
ATOM 677 C C . SER A 1 81 ? -10.088 -10.197 1.066 1.00 85.69 81 SER A C 1
ATOM 679 O O . SER A 1 81 ? -11.250 -10.026 0.693 1.00 85.69 81 SER A O 1
ATOM 681 N N . MET A 1 82 ? -9.286 -9.168 1.377 1.00 88.31 82 MET A N 1
ATOM 682 C CA . MET A 1 82 ? -9.720 -7.766 1.283 1.00 88.31 82 MET A CA 1
ATOM 683 C C . MET A 1 82 ? -9.920 -7.352 -0.170 1.00 88.31 82 MET A C 1
ATOM 685 O O . MET A 1 82 ? -10.967 -6.805 -0.507 1.00 88.31 82 MET A O 1
ATOM 689 N N . ILE A 1 83 ? -8.976 -7.717 -1.040 1.00 83.88 83 ILE A N 1
ATOM 690 C CA . ILE A 1 83 ? -9.042 -7.430 -2.478 1.00 83.88 83 ILE A CA 1
ATOM 691 C C . ILE A 1 83 ? -10.327 -8.005 -3.078 1.00 83.88 83 ILE A C 1
ATOM 693 O O . ILE A 1 83 ? -11.053 -7.303 -3.781 1.00 83.88 83 ILE A O 1
ATOM 697 N N . VAL A 1 84 ? -10.653 -9.264 -2.768 1.00 82.62 84 VAL A N 1
ATOM 698 C CA . VAL A 1 84 ? -11.886 -9.912 -3.248 1.00 82.62 84 VAL A CA 1
ATOM 699 C C . VAL A 1 84 ? -13.136 -9.191 -2.740 1.00 82.62 84 VAL A C 1
ATOM 701 O O . VAL A 1 84 ? -14.068 -8.990 -3.513 1.00 82.62 84 VAL A O 1
ATOM 704 N N . LYS A 1 85 ? -13.163 -8.775 -1.466 1.00 83.75 85 LYS A N 1
ATOM 705 C CA . LYS A 1 85 ? -14.298 -8.030 -0.888 1.00 83.75 85 LYS A CA 1
ATOM 706 C C . LYS A 1 85 ? -14.501 -6.657 -1.532 1.00 83.75 85 LYS A C 1
ATOM 708 O O . LYS A 1 85 ? -15.634 -6.192 -1.606 1.00 83.75 85 LYS A O 1
ATOM 713 N N . GLN A 1 86 ? -13.416 -6.003 -1.938 1.00 80.88 86 GLN A N 1
ATOM 714 C CA . GLN A 1 86 ? -13.421 -4.626 -2.438 1.00 80.88 86 GLN A CA 1
ATOM 715 C C . GLN A 1 86 ? -13.519 -4.538 -3.965 1.00 80.88 86 GLN A C 1
ATOM 717 O O . GLN A 1 86 ? -13.943 -3.509 -4.483 1.00 80.88 86 GLN A O 1
ATOM 722 N N . THR A 1 87 ? -13.191 -5.613 -4.689 1.00 75.12 87 THR A N 1
ATOM 723 C CA . THR A 1 87 ? -13.389 -5.698 -6.142 1.00 75.12 87 THR A CA 1
ATOM 724 C C . THR A 1 87 ? -14.891 -5.708 -6.444 1.00 75.12 87 THR A C 1
ATOM 726 O O . THR A 1 87 ? -15.582 -6.647 -6.034 1.00 75.12 87 THR A O 1
ATOM 729 N N . PRO A 1 88 ? -15.451 -4.717 -7.158 1.00 66.38 88 PRO A N 1
ATOM 730 C CA . PRO A 1 88 ? -16.895 -4.675 -7.336 1.00 66.38 88 PRO A CA 1
ATOM 731 C C . PRO A 1 88 ? -17.340 -5.787 -8.297 1.00 66.38 88 PRO A C 1
ATOM 733 O O . PRO A 1 88 ? -16.718 -6.024 -9.331 1.00 66.38 88 PRO A O 1
ATOM 736 N N . GLN A 1 89 ? -18.432 -6.482 -7.959 1.00 58.75 89 GLN A N 1
ATOM 737 C CA . GLN A 1 89 ? -18.850 -7.723 -8.632 1.00 58.75 89 GLN A CA 1
ATOM 738 C C . GLN A 1 89 ? -19.243 -7.557 -10.116 1.00 58.75 89 GLN A C 1
ATOM 740 O O . GLN A 1 89 ? -19.345 -8.556 -10.820 1.00 58.75 89 GLN A O 1
ATOM 745 N N . ASN A 1 90 ? -19.442 -6.325 -10.608 1.00 46.53 90 ASN A N 1
ATOM 746 C CA . ASN A 1 90 ? -20.016 -6.044 -11.929 1.00 46.53 90 ASN A CA 1
ATOM 747 C C . ASN A 1 90 ? -19.357 -4.858 -12.656 1.00 46.53 90 ASN A C 1
ATOM 749 O O . ASN A 1 90 ? -20.054 -3.898 -12.990 1.00 46.53 90 ASN A O 1
ATOM 753 N N . ILE A 1 91 ? -18.055 -4.897 -12.974 1.00 48.75 91 ILE A N 1
ATOM 754 C CA . ILE A 1 91 ? -17.539 -3.963 -13.990 1.00 48.75 91 ILE A CA 1
ATOM 755 C C . ILE A 1 91 ? -16.812 -4.627 -15.157 1.00 48.75 91 ILE A C 1
ATOM 757 O O . ILE A 1 91 ? -15.840 -5.361 -15.004 1.00 48.75 91 ILE A O 1
ATOM 761 N N . LYS A 1 92 ? -17.279 -4.270 -16.361 1.00 39.88 92 LYS A N 1
ATOM 762 C CA . LYS A 1 92 ? -16.505 -4.260 -17.606 1.00 39.88 92 LYS A CA 1
ATOM 763 C C . LYS A 1 92 ? -15.616 -3.009 -17.608 1.00 39.88 92 LYS A C 1
ATOM 765 O O . LYS A 1 92 ? -16.000 -2.001 -18.198 1.00 39.88 92 LYS A O 1
ATOM 770 N N . PHE A 1 93 ? -14.482 -3.015 -16.913 1.00 41.97 93 PHE A N 1
ATOM 771 C CA . PHE A 1 93 ? -13.555 -1.881 -16.977 1.00 41.97 93 PHE A CA 1
ATOM 772 C C . PHE A 1 93 ? -12.598 -2.042 -18.161 1.00 41.97 93 PHE A C 1
ATOM 774 O O . PHE A 1 93 ? -12.246 -3.151 -18.575 1.00 41.97 93 PHE A O 1
ATOM 781 N N . LYS A 1 94 ? -12.242 -0.910 -18.779 1.00 36.06 94 LYS A N 1
ATOM 782 C CA . LYS A 1 94 ? -11.253 -0.845 -19.858 1.00 36.06 94 LYS A CA 1
ATOM 783 C C . LYS A 1 94 ? -9.911 -1.295 -19.286 1.00 36.06 94 LYS A C 1
ATOM 785 O O . LYS A 1 94 ? -9.239 -0.512 -18.625 1.00 36.06 94 LYS A O 1
ATOM 790 N N . ARG A 1 95 ? -9.546 -2.545 -19.580 1.00 37.38 95 ARG A N 1
ATOM 791 C CA . ARG A 1 95 ? -8.223 -3.129 -19.344 1.00 37.38 95 ARG A CA 1
ATOM 792 C C . ARG A 1 95 ? -7.133 -2.141 -19.747 1.00 37.38 95 ARG A C 1
ATOM 794 O O . ARG A 1 95 ? -6.841 -1.990 -20.933 1.00 37.38 95 ARG A O 1
ATOM 801 N N . ILE A 1 96 ? -6.485 -1.528 -18.771 1.00 42.97 96 ILE A N 1
ATOM 802 C CA . ILE A 1 96 ? -5.071 -1.231 -18.939 1.00 42.97 96 ILE A CA 1
ATOM 803 C C . ILE A 1 96 ? -4.412 -2.596 -18.731 1.00 42.97 96 ILE A C 1
ATOM 805 O O . ILE A 1 96 ? -4.576 -3.209 -17.684 1.00 42.97 96 ILE A O 1
ATOM 809 N N . ILE A 1 97 ? -3.803 -3.162 -19.770 1.00 43.81 97 ILE A N 1
ATOM 810 C CA . ILE A 1 97 ? -3.137 -4.462 -19.661 1.00 43.81 97 ILE A CA 1
ATOM 811 C C . ILE A 1 97 ? -1.821 -4.206 -18.931 1.00 43.81 97 ILE A C 1
ATOM 813 O O . ILE A 1 97 ? -0.907 -3.607 -19.493 1.00 43.81 97 ILE A O 1
ATOM 817 N N . PHE A 1 98 ? -1.752 -4.609 -17.669 1.00 50.69 98 PHE A N 1
ATOM 818 C CA . PHE A 1 98 ? -0.522 -4.602 -16.890 1.00 50.69 98 PHE A CA 1
ATOM 819 C C . PHE A 1 98 ? 0.164 -5.978 -16.995 1.00 50.69 98 PHE A C 1
ATOM 821 O O . PHE A 1 98 ? -0.501 -7.013 -17.095 1.00 50.69 98 PHE A O 1
ATOM 828 N N . ASP A 1 99 ? 1.496 -5.990 -17.029 1.00 54.22 99 ASP A N 1
ATOM 829 C CA . ASP A 1 99 ? 2.315 -7.190 -17.243 1.00 54.22 99 ASP A CA 1
ATOM 830 C C . ASP A 1 99 ? 2.583 -7.935 -15.918 1.00 54.22 99 ASP A C 1
ATOM 832 O O . ASP A 1 99 ? 2.705 -7.330 -14.856 1.00 54.22 99 ASP A O 1
ATOM 836 N N . ARG A 1 100 ? 2.734 -9.264 -15.966 1.00 58.34 100 ARG A N 1
ATOM 837 C CA . ARG A 1 100 ? 3.023 -10.121 -14.798 1.00 58.34 100 ARG A CA 1
ATOM 838 C C . ARG A 1 100 ? 4.396 -9.877 -14.169 1.00 58.34 100 ARG A C 1
ATOM 840 O O . ARG A 1 100 ? 4.696 -10.417 -13.105 1.00 58.34 100 ARG A O 1
ATOM 847 N N . THR A 1 101 ? 5.258 -9.118 -14.837 1.00 65.50 101 THR A N 1
ATOM 848 C CA . THR A 1 101 ? 6.603 -8.783 -14.351 1.00 65.50 101 THR A CA 1
ATOM 849 C C . THR A 1 101 ? 6.624 -7.626 -13.355 1.00 65.50 101 THR A C 1
ATOM 851 O O . THR A 1 101 ? 7.697 -7.257 -12.882 1.00 65.50 101 THR A O 1
ATOM 854 N N . GLU A 1 102 ? 5.472 -7.021 -13.078 1.00 74.88 102 GLU A N 1
ATOM 855 C CA . GLU A 1 102 ? 5.367 -5.821 -12.259 1.00 74.88 102 GLU A CA 1
ATOM 856 C C . GLU A 1 102 ? 5.318 -6.146 -10.760 1.00 74.88 102 GLU A C 1
ATOM 858 O O . GLU A 1 102 ? 4.597 -7.043 -10.303 1.00 74.88 102 GLU A O 1
ATOM 863 N N . VAL A 1 103 ? 6.102 -5.395 -9.984 1.00 83.75 103 VAL A N 1
ATOM 864 C CA . VAL A 1 103 ? 6.171 -5.515 -8.525 1.00 83.75 103 VAL A CA 1
ATOM 865 C C . VAL A 1 103 ? 5.662 -4.228 -7.897 1.00 83.75 103 VAL A C 1
ATOM 867 O O . VAL A 1 103 ? 6.123 -3.137 -8.227 1.00 83.75 103 VAL A O 1
ATOM 870 N N . MET A 1 104 ? 4.725 -4.368 -6.967 1.00 84.62 104 MET A N 1
ATOM 871 C CA . MET A 1 104 ? 4.182 -3.266 -6.190 1.00 84.62 104 MET A CA 1
ATOM 872 C C . MET A 1 104 ? 4.780 -3.264 -4.792 1.00 84.62 104 MET A C 1
ATOM 874 O O . MET A 1 104 ? 4.697 -4.265 -4.077 1.00 84.62 104 MET A O 1
ATOM 878 N N . TYR A 1 105 ? 5.355 -2.136 -4.396 1.00 87.25 105 TYR A N 1
ATOM 879 C CA . TYR A 1 105 ? 5.903 -1.932 -3.064 1.00 87.25 105 TYR A CA 1
ATOM 880 C C . TYR A 1 105 ? 5.058 -0.918 -2.298 1.00 87.25 105 TYR A C 1
ATOM 882 O O . TYR A 1 105 ? 4.893 0.209 -2.756 1.00 87.25 105 TYR A O 1
ATOM 890 N N . CYS A 1 106 ? 4.583 -1.294 -1.112 1.00 88.38 106 CYS A N 1
ATOM 891 C CA . CYS A 1 106 ? 3.910 -0.382 -0.184 1.00 88.38 106 CYS A CA 1
ATOM 892 C C . CYS A 1 106 ? 4.777 -0.132 1.046 1.00 88.38 106 CYS A C 1
ATOM 894 O O . CYS A 1 106 ? 5.265 -1.082 1.660 1.00 88.38 106 CYS A O 1
ATOM 896 N N . SER A 1 107 ? 4.915 1.116 1.489 1.00 88.81 107 SER A N 1
ATOM 897 C CA . SER A 1 107 ? 5.416 1.378 2.841 1.00 88.81 107 SER A CA 1
ATOM 898 C C . SER A 1 107 ? 4.383 0.959 3.898 1.00 88.81 107 SER A C 1
ATOM 900 O O . SER A 1 107 ? 3.187 0.850 3.601 1.00 88.81 107 SER A O 1
ATOM 902 N N . PRO A 1 108 ? 4.796 0.798 5.169 1.00 89.69 108 PRO A N 1
ATOM 903 C CA . PRO A 1 108 ? 3.856 0.840 6.282 1.00 89.69 108 PRO A CA 1
ATOM 904 C C . PRO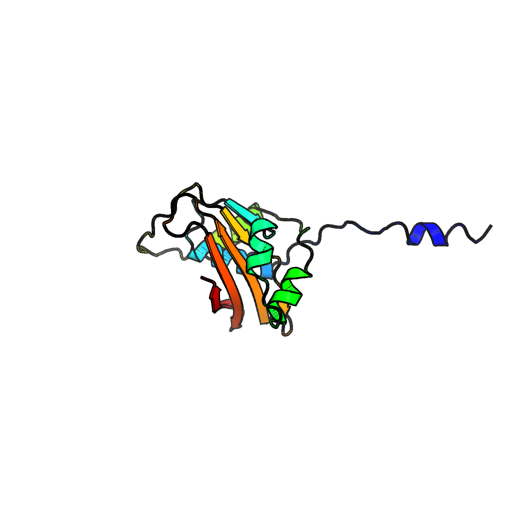 A 1 108 ? 2.995 2.112 6.232 1.00 89.69 108 PRO A C 1
ATOM 906 O O . PRO A 1 108 ? 3.468 3.170 5.807 1.00 89.69 108 PRO A O 1
ATOM 909 N N . ILE A 1 109 ? 1.743 1.997 6.672 1.00 90.44 109 ILE A N 1
ATOM 910 C CA . ILE A 1 109 ? 0.797 3.114 6.719 1.00 90.44 109 ILE A CA 1
ATOM 911 C C . ILE A 1 109 ? 1.010 3.940 7.988 1.00 90.44 109 ILE A C 1
ATOM 913 O O . ILE A 1 109 ? 1.009 3.412 9.104 1.00 90.44 109 ILE A O 1
ATOM 917 N N . TYR A 1 110 ? 1.150 5.251 7.811 1.00 90.44 110 TYR A N 1
ATOM 918 C CA . TYR A 1 110 ? 1.060 6.229 8.884 1.00 90.44 110 TYR A CA 1
ATOM 919 C C . TYR A 1 110 ? -0.400 6.652 9.066 1.00 90.44 110 TYR A C 1
ATOM 921 O O . TYR A 1 110 ? -0.974 7.302 8.193 1.00 90.44 110 TYR A O 1
ATOM 929 N N . PHE A 1 111 ? -0.987 6.306 10.211 1.00 90.19 111 PHE A N 1
ATOM 930 C CA . PHE A 1 111 ? -2.327 6.746 10.586 1.00 90.19 111 PHE A CA 1
ATOM 931 C C . PHE A 1 111 ? -2.287 8.060 11.372 1.00 90.19 111 PHE A C 1
ATOM 933 O O . PHE A 1 111 ? -1.408 8.291 12.205 1.00 90.19 111 PHE A O 1
ATOM 940 N N . LYS A 1 112 ? -3.270 8.922 11.123 1.00 87.44 112 LYS A N 1
ATOM 941 C CA . LYS A 1 112 ? -3.440 10.237 11.745 1.00 87.44 112 LYS A CA 1
ATOM 942 C C . LYS A 1 112 ? -4.918 10.454 12.095 1.00 87.44 112 LYS A C 1
ATOM 944 O O . LYS A 1 112 ? -5.795 9.756 11.589 1.00 87.44 112 LYS A O 1
ATOM 949 N N . ASN A 1 113 ? -5.191 11.409 12.988 1.00 84.44 113 ASN A N 1
ATOM 950 C CA . ASN A 1 113 ? -6.542 11.809 13.398 1.00 84.44 113 ASN A CA 1
ATOM 951 C C . ASN A 1 113 ? -7.397 10.617 13.864 1.00 84.44 113 ASN A C 1
ATOM 953 O O . ASN A 1 113 ? -8.460 10.363 13.306 1.00 84.44 113 ASN A O 1
ATOM 957 N N . ASN A 1 114 ? -6.915 9.869 14.863 1.00 82.69 114 ASN A N 1
ATOM 958 C CA . ASN A 1 114 ? -7.577 8.664 15.386 1.00 82.69 114 ASN A CA 1
ATOM 959 C C . ASN A 1 114 ? -7.908 7.630 14.294 1.00 82.69 114 ASN A C 1
ATOM 961 O O . ASN A 1 114 ? -8.989 7.052 14.288 1.00 82.69 114 ASN A O 1
ATOM 965 N N . ASN A 1 115 ? -6.971 7.411 13.367 1.00 82.19 115 ASN A N 1
ATOM 966 C CA . ASN A 1 115 ? -7.113 6.494 12.232 1.00 82.19 115 ASN A CA 1
ATOM 967 C C . ASN A 1 115 ? -8.235 6.884 11.252 1.00 82.19 115 ASN A C 1
ATOM 969 O O . ASN A 1 115 ? -8.830 6.013 10.624 1.00 82.19 115 ASN A O 1
ATOM 973 N N . ASN A 1 116 ? -8.512 8.182 11.104 1.00 85.12 116 ASN A N 1
ATOM 974 C CA . ASN A 1 116 ? -9.395 8.700 10.053 1.00 85.12 116 ASN A CA 1
ATOM 975 C C . ASN A 1 116 ? -8.628 9.215 8.834 1.00 85.12 116 ASN A C 1
ATOM 977 O O . ASN A 1 116 ? -9.225 9.418 7.783 1.00 85.12 116 ASN A O 1
ATOM 981 N N . GLU A 1 117 ? -7.322 9.434 8.966 1.00 87.50 117 GLU A N 1
ATOM 982 C CA . GLU A 1 117 ? -6.426 9.752 7.859 1.00 87.50 117 GLU A CA 1
ATOM 983 C C . GLU A 1 117 ? -5.303 8.715 7.818 1.00 87.50 117 GLU A C 1
ATOM 985 O O . GLU A 1 117 ? -4.798 8.298 8.864 1.00 87.50 117 GLU A O 1
ATOM 990 N N . ALA A 1 118 ? -4.907 8.299 6.623 1.00 89.94 118 ALA A N 1
ATOM 991 C CA . ALA A 1 118 ? -3.865 7.310 6.417 1.00 89.94 118 ALA A CA 1
ATOM 992 C C . ALA A 1 118 ? -2.985 7.700 5.228 1.00 89.94 118 ALA A C 1
ATOM 994 O O . ALA A 1 118 ? -3.482 8.159 4.204 1.00 89.94 118 ALA A O 1
ATOM 995 N N . TYR A 1 119 ? -1.674 7.528 5.376 1.00 87.12 119 TYR A N 1
ATOM 996 C CA . TYR A 1 119 ? -0.691 7.924 4.372 1.00 87.12 119 TYR A CA 1
ATOM 997 C C . TYR A 1 119 ? 0.348 6.825 4.183 1.00 87.12 119 TYR A C 1
ATOM 999 O O . TYR A 1 119 ? 0.854 6.280 5.169 1.00 87.12 119 TYR A O 1
ATOM 1007 N N . PHE A 1 120 ? 0.694 6.511 2.937 1.00 88.25 120 PHE A N 1
ATOM 1008 C CA . PHE A 1 120 ? 1.761 5.561 2.622 1.00 88.25 120 PHE A CA 1
ATOM 1009 C C . PHE A 1 120 ? 2.365 5.826 1.244 1.00 88.25 120 PHE A C 1
ATOM 1011 O O . PHE A 1 120 ? 1.735 6.412 0.364 1.00 88.25 120 PHE A O 1
ATOM 1018 N N . PHE A 1 121 ? 3.602 5.373 1.069 1.00 85.50 121 PHE A N 1
ATOM 1019 C CA . PHE A 1 121 ? 4.272 5.361 -0.219 1.00 85.50 121 PHE A CA 1
ATOM 1020 C C . PHE A 1 121 ? 3.930 4.100 -0.993 1.00 85.50 121 PHE A C 1
ATOM 1022 O O . PHE A 1 121 ? 3.923 3.002 -0.430 1.00 85.50 121 PHE A O 1
ATOM 1029 N N . PHE A 1 122 ? 3.734 4.264 -2.292 1.00 85.25 122 PHE A N 1
ATOM 1030 C CA . PHE A 1 122 ? 3.454 3.189 -3.221 1.00 85.25 122 PHE A CA 1
ATOM 1031 C C . PHE A 1 122 ? 4.354 3.296 -4.445 1.00 85.25 122 PHE A C 1
ATOM 1033 O O . PHE A 1 122 ? 4.488 4.366 -5.038 1.00 85.25 122 PHE A O 1
ATOM 1040 N N . VAL A 1 123 ? 4.981 2.187 -4.819 1.00 83.88 123 VAL A N 1
ATOM 1041 C CA . VAL A 1 123 ? 5.856 2.108 -5.990 1.00 83.88 123 VAL A CA 1
ATOM 1042 C C . VAL A 1 123 ? 5.387 0.978 -6.880 1.00 83.88 123 VAL A C 1
ATOM 1044 O O . VAL A 1 123 ? 5.265 -0.152 -6.414 1.00 83.88 123 VAL A O 1
ATOM 1047 N N . ILE A 1 124 ? 5.204 1.269 -8.163 1.00 81.31 124 ILE A N 1
ATOM 1048 C CA . ILE A 1 124 ? 5.047 0.255 -9.205 1.00 81.31 124 ILE A CA 1
ATOM 1049 C C . ILE A 1 124 ? 6.376 0.173 -9.959 1.00 81.31 124 ILE A C 1
ATOM 1051 O O . ILE A 1 124 ? 6.753 1.123 -10.643 1.00 81.31 124 ILE A O 1
ATOM 1055 N N . ASP A 1 125 ? 7.083 -0.947 -9.817 1.00 80.44 125 ASP A N 1
ATOM 1056 C CA . ASP A 1 125 ? 8.305 -1.280 -10.560 1.00 80.44 125 ASP A CA 1
ATOM 1057 C C . ASP A 1 125 ? 7.931 -2.194 -11.733 1.00 80.44 125 ASP A C 1
ATOM 1059 O O . ASP A 1 125 ? 7.525 -3.344 -11.539 1.00 80.44 125 ASP A O 1
ATOM 1063 N N . SER A 1 126 ? 8.029 -1.670 -12.953 1.00 74.88 126 SER A N 1
ATOM 1064 C CA . SER A 1 126 ? 7.678 -2.354 -14.195 1.00 74.88 126 SER A CA 1
ATOM 1065 C C . SER A 1 126 ? 8.820 -2.274 -15.195 1.00 74.88 126 SER A C 1
ATOM 1067 O O . SER A 1 126 ? 9.200 -1.204 -15.660 1.00 74.88 126 SER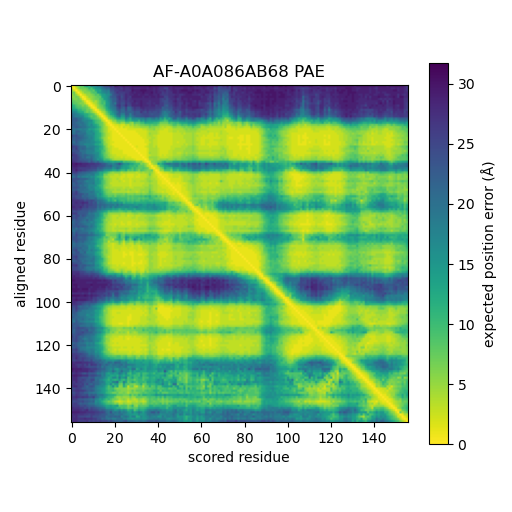 A O 1
ATOM 1069 N N . LYS A 1 127 ? 9.337 -3.428 -15.615 1.00 66.81 127 LYS A N 1
ATOM 1070 C CA . LYS A 1 127 ? 10.394 -3.485 -16.635 1.00 66.81 127 LYS A CA 1
ATOM 1071 C C . LYS A 1 127 ? 9.886 -3.238 -18.060 1.00 66.81 127 LYS A C 1
ATOM 1073 O O . LYS A 1 127 ? 10.703 -3.013 -18.946 1.00 66.81 127 LYS A O 1
ATOM 1078 N N . SER A 1 128 ? 8.574 -3.305 -18.290 1.00 60.66 128 SER A N 1
ATOM 1079 C CA . SER A 1 128 ? 7.961 -3.253 -19.624 1.00 60.66 128 SER A CA 1
ATOM 1080 C C . SER A 1 128 ? 7.324 -1.902 -19.975 1.00 60.66 128 SER A C 1
ATOM 1082 O O . SER A 1 128 ? 6.825 -1.730 -21.087 1.00 60.66 128 SER A O 1
ATOM 1084 N N . ARG A 1 129 ? 7.364 -0.912 -19.072 1.00 59.84 129 ARG A N 1
ATOM 1085 C CA . ARG A 1 129 ? 6.781 0.424 -19.288 1.00 59.84 129 ARG A CA 1
ATOM 1086 C C . ARG A 1 129 ? 7.794 1.462 -19.772 1.00 59.84 129 ARG A C 1
ATOM 1088 O O . ARG A 1 129 ? 8.938 1.485 -19.335 1.00 59.84 129 ARG A O 1
ATOM 1095 N N . LEU A 1 130 ? 7.304 2.406 -20.588 1.00 50.16 130 LEU A N 1
ATOM 1096 C CA . LEU A 1 130 ? 8.018 3.624 -21.027 1.00 50.16 130 LEU A CA 1
ATOM 1097 C C . LEU A 1 130 ? 8.592 4.441 -19.858 1.00 50.16 130 LEU A C 1
ATOM 1099 O O . LEU A 1 130 ? 9.632 5.075 -19.999 1.00 50.16 130 LEU A O 1
ATOM 1103 N N . LYS A 1 131 ? 7.914 4.413 -18.706 1.00 56.09 131 LYS A N 1
ATOM 1104 C CA . LYS A 1 131 ? 8.447 4.869 -17.424 1.00 56.09 131 LYS A CA 1
ATOM 1105 C C . LYS A 1 131 ? 8.474 3.669 -16.481 1.00 56.09 131 LYS A C 1
ATOM 1107 O O . LYS A 1 131 ? 7.404 3.235 -16.053 1.00 56.09 131 LYS A O 1
ATOM 1112 N N . PRO A 1 132 ? 9.655 3.097 -16.203 1.00 55.09 132 PRO A N 1
ATOM 1113 C CA . PRO A 1 132 ? 9.747 1.801 -15.544 1.00 55.09 132 PRO A CA 1
ATOM 1114 C C . PRO A 1 132 ? 9.402 1.853 -14.053 1.00 55.09 132 PRO A C 1
ATOM 1116 O O . PRO A 1 132 ? 9.236 0.820 -13.417 1.00 55.09 132 PRO A O 1
ATOM 1119 N N . VAL A 1 133 ? 9.295 3.052 -13.479 1.00 56.62 133 VAL A N 1
ATOM 1120 C CA . VAL A 1 133 ? 8.978 3.246 -12.068 1.00 56.62 133 VAL A CA 1
ATOM 1121 C C . VAL A 1 133 ? 7.966 4.377 -11.946 1.00 56.62 133 VAL A C 1
ATOM 1123 O O . VAL A 1 133 ? 8.215 5.484 -12.424 1.00 56.62 133 VAL A O 1
ATOM 1126 N N . CYS A 1 134 ? 6.838 4.095 -11.299 1.00 63.50 134 CYS A N 1
ATOM 1127 C CA . CYS A 1 134 ? 5.882 5.113 -10.870 1.00 63.50 134 CYS A CA 1
ATOM 1128 C C . CYS A 1 134 ? 5.860 5.161 -9.343 1.00 63.50 134 CYS A C 1
ATOM 1130 O O . CYS A 1 134 ? 5.775 4.114 -8.698 1.00 63.50 134 CYS A O 1
ATOM 1132 N N . ILE A 1 135 ? 5.937 6.367 -8.780 1.00 62.31 135 ILE A N 1
ATOM 1133 C CA . ILE A 1 135 ? 6.021 6.593 -7.339 1.00 62.31 135 ILE A CA 1
ATOM 1134 C C . ILE A 1 135 ? 4.876 7.504 -6.900 1.00 62.31 135 ILE A C 1
ATOM 1136 O O . ILE A 1 135 ? 4.716 8.615 -7.407 1.00 62.31 135 ILE A O 1
ATOM 1140 N N . TYR A 1 136 ? 4.103 7.029 -5.929 1.00 65.88 136 TYR A N 1
ATOM 1141 C CA . TYR A 1 136 ? 2.927 7.705 -5.403 1.00 65.88 136 TYR A CA 1
ATOM 1142 C C . TYR A 1 136 ? 3.046 7.874 -3.888 1.00 65.88 136 TYR A C 1
ATOM 1144 O O . TYR A 1 136 ? 3.521 6.984 -3.175 1.00 65.88 136 TYR A O 1
ATOM 1152 N N . LEU A 1 137 ? 2.584 9.019 -3.390 1.00 62.69 137 LEU A N 1
ATOM 1153 C CA . LEU A 1 137 ? 2.207 9.192 -1.991 1.00 62.69 137 LEU A CA 1
ATOM 1154 C C . LEU A 1 137 ? 0.685 9.284 -1.962 1.00 62.69 137 LEU A C 1
ATOM 1156 O O . LEU A 1 137 ? 0.119 10.281 -2.411 1.00 62.69 137 LEU A O 1
ATOM 1160 N N . TYR A 1 138 ? 0.031 8.246 -1.449 1.00 66.06 138 TYR A N 1
ATOM 1161 C CA . TYR A 1 138 ? -1.419 8.254 -1.312 1.00 66.06 138 TYR A CA 1
ATOM 1162 C C . TYR A 1 138 ? -1.829 8.812 0.043 1.00 66.06 138 TYR A C 1
ATOM 1164 O O . TYR A 1 138 ? -1.242 8.462 1.073 1.00 66.06 138 TYR A O 1
ATOM 1172 N N . ALA A 1 139 ? -2.869 9.644 0.036 1.00 70.00 139 ALA A N 1
ATOM 1173 C CA . ALA A 1 139 ? -3.634 9.978 1.219 1.00 70.00 139 ALA A CA 1
ATOM 1174 C C . ALA A 1 139 ? -4.972 9.236 1.164 1.00 70.00 139 ALA A C 1
ATOM 1176 O O . ALA A 1 139 ? -5.578 9.045 0.116 1.00 70.00 139 ALA A O 1
ATOM 1177 N N . TYR A 1 140 ? -5.431 8.791 2.319 1.00 75.62 140 TYR A N 1
ATOM 1178 C CA . TYR A 1 140 ? -6.706 8.121 2.477 1.00 75.62 140 TYR A CA 1
ATOM 1179 C C . TYR A 1 140 ? -7.444 8.781 3.624 1.00 75.62 140 TYR A C 1
ATOM 1181 O O . TY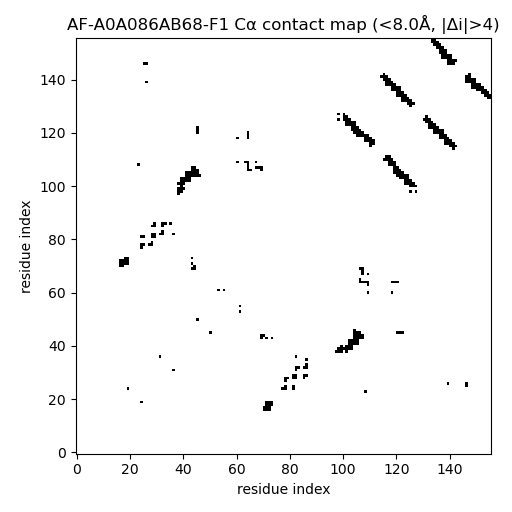R A 1 140 ? -6.877 8.967 4.703 1.00 75.62 140 TYR A O 1
ATOM 1189 N N . ARG A 1 141 ? -8.715 9.111 3.408 1.00 79.44 141 ARG A N 1
ATOM 1190 C CA . ARG A 1 141 ? -9.596 9.630 4.453 1.00 79.44 141 ARG A CA 1
ATOM 1191 C C . ARG A 1 141 ? -10.763 8.681 4.661 1.00 79.44 141 ARG A C 1
ATOM 1193 O O . ARG A 1 141 ? -11.345 8.173 3.705 1.00 79.44 141 ARG A O 1
ATOM 1200 N N . LYS A 1 142 ? -11.107 8.440 5.923 1.00 77.06 142 LYS A N 1
ATOM 1201 C CA . LYS A 1 142 ? -12.281 7.660 6.297 1.00 77.06 142 LYS A CA 1
ATOM 1202 C C . LYS A 1 142 ? -13.517 8.560 6.277 1.00 77.06 142 LYS A C 1
ATOM 1204 O O . LYS A 1 142 ? -13.570 9.553 6.998 1.00 77.06 142 LYS A O 1
ATOM 1209 N N . SER A 1 143 ? -14.506 8.208 5.464 1.00 76.12 143 SER A N 1
ATOM 1210 C CA . SER A 1 143 ? -15.809 8.874 5.367 1.00 76.12 143 SER A CA 1
ATOM 1211 C C . SER A 1 143 ? -16.901 7.804 5.393 1.00 76.12 143 SER A C 1
ATOM 1213 O O . SER A 1 143 ? -16.771 6.775 4.732 1.00 76.12 143 SER A O 1
ATOM 1215 N N . ASP A 1 144 ? -17.917 7.975 6.242 1.00 76.94 144 ASP A N 1
ATOM 1216 C CA . ASP A 1 144 ? -19.001 6.998 6.455 1.00 76.94 144 ASP A CA 1
ATOM 1217 C C . ASP A 1 144 ? -18.517 5.559 6.714 1.00 76.94 144 ASP A C 1
ATOM 1219 O O . ASP A 1 144 ? -19.074 4.569 6.236 1.00 76.94 144 ASP A O 1
ATOM 1223 N N . GLY A 1 145 ? -17.419 5.433 7.465 1.00 74.75 145 GLY A N 1
ATOM 1224 C CA . GLY A 1 145 ? -16.820 4.145 7.811 1.00 74.75 145 GLY A CA 1
ATOM 1225 C C . GLY A 1 145 ? -16.001 3.488 6.695 1.00 74.75 145 GLY A C 1
ATOM 1226 O O . GLY A 1 145 ? -15.409 2.439 6.945 1.00 74.75 145 GLY A O 1
ATOM 1227 N N . LYS A 1 146 ? -15.909 4.097 5.507 1.00 77.44 146 LYS A N 1
ATOM 1228 C CA . LYS A 1 146 ? -15.158 3.587 4.350 1.00 77.44 146 LYS A CA 1
ATOM 1229 C C . LYS A 1 146 ? -13.928 4.441 4.066 1.00 77.44 146 LYS A C 1
ATOM 1231 O O . LYS A 1 146 ? -13.935 5.647 4.294 1.00 77.44 146 LYS A O 1
ATOM 1236 N N . TRP A 1 147 ? -12.872 3.809 3.567 1.00 79.81 147 TRP A N 1
ATOM 1237 C CA . TRP A 1 147 ? -11.677 4.503 3.096 1.00 79.81 147 TRP A CA 1
ATOM 1238 C C . TRP A 1 147 ? -11.898 5.033 1.680 1.00 79.81 147 TRP A C 1
ATOM 1240 O O . TRP A 1 147 ? -12.299 4.277 0.798 1.00 79.81 147 TRP A O 1
ATOM 1250 N N . CYS A 1 148 ? -11.613 6.315 1.474 1.00 75.00 148 CYS A N 1
ATOM 1251 C CA . CYS A 1 148 ? -11.630 6.969 0.170 1.00 75.00 148 CYS A CA 1
ATOM 1252 C C . CYS A 1 148 ? -10.213 7.437 -0.173 1.00 75.00 148 CYS A C 1
ATOM 1254 O O . CYS A 1 148 ? -9.542 8.024 0.681 1.00 75.00 148 CYS A O 1
ATOM 1256 N N . THR A 1 149 ? -9.767 7.172 -1.402 1.00 68.69 149 THR A N 1
ATOM 1257 C CA . THR A 1 149 ? -8.477 7.648 -1.915 1.00 68.69 149 THR A CA 1
ATOM 1258 C C . THR A 1 149 ? -8.559 9.150 -2.180 1.00 68.69 149 THR A C 1
ATOM 1260 O O . THR A 1 149 ? -9.437 9.610 -2.907 1.00 68.69 149 THR A O 1
ATOM 1263 N N . GLU A 1 150 ? -7.644 9.911 -1.593 1.00 62.44 150 GLU A N 1
ATOM 1264 C CA . GLU A 1 150 ? -7.366 11.301 -1.939 1.00 62.44 150 GLU A CA 1
ATOM 1265 C C . GLU A 1 150 ? -5.946 11.325 -2.537 1.00 62.44 150 GLU A C 1
ATOM 1267 O O . GLU A 1 150 ? -4.961 11.036 -1.851 1.00 62.44 150 GLU A O 1
ATOM 1272 N N . ASP A 1 151 ? -5.813 11.613 -3.834 1.00 54.81 151 ASP A N 1
ATOM 1273 C CA . ASP A 1 151 ? -4.489 11.731 -4.457 1.00 54.81 151 ASP A CA 1
ATOM 1274 C C . ASP A 1 151 ? -3.737 12.907 -3.817 1.00 54.81 151 ASP A C 1
ATOM 1276 O O . ASP A 1 151 ? -4.222 14.039 -3.834 1.00 54.81 151 ASP A O 1
ATOM 1280 N N . TYR A 1 152 ? -2.561 12.648 -3.231 1.00 52.16 152 TYR A N 1
ATOM 1281 C CA . TYR A 1 152 ? -1.784 13.689 -2.554 1.00 52.16 152 TYR A CA 1
ATOM 1282 C C . TYR A 1 152 ? -0.779 14.329 -3.520 1.00 52.16 152 TYR A C 1
ATOM 1284 O O . TYR A 1 152 ? -0.875 15.524 -3.780 1.00 52.16 152 TYR A O 1
ATOM 1292 N N . TYR A 1 153 ? 0.129 13.542 -4.120 1.00 53.19 153 TYR A N 1
ATOM 1293 C CA . TYR A 1 153 ? 1.037 13.999 -5.184 1.00 53.19 153 TYR A CA 1
ATOM 1294 C C . TYR A 1 153 ? 1.496 12.854 -6.091 1.00 53.19 153 TYR A C 1
ATOM 1296 O O . TYR A 1 153 ? 1.683 11.718 -5.651 1.00 53.19 153 TYR A O 1
ATOM 1304 N N . TYR A 1 154 ? 1.762 13.199 -7.351 1.00 50.59 154 TYR A N 1
ATOM 1305 C CA . TYR A 1 154 ? 2.451 12.349 -8.311 1.00 50.59 154 TYR A CA 1
ATOM 1306 C C . TYR A 1 154 ? 3.908 12.787 -8.443 1.00 50.59 154 TYR A C 1
ATOM 1308 O O . TYR A 1 154 ? 4.165 13.949 -8.758 1.00 50.59 154 TYR A O 1
ATOM 1316 N N . ILE A 1 155 ? 4.852 11.879 -8.190 1.00 53.69 155 ILE A N 1
ATOM 1317 C CA . ILE A 1 155 ? 6.283 12.168 -8.310 1.00 53.69 155 ILE A CA 1
ATOM 1318 C C . IL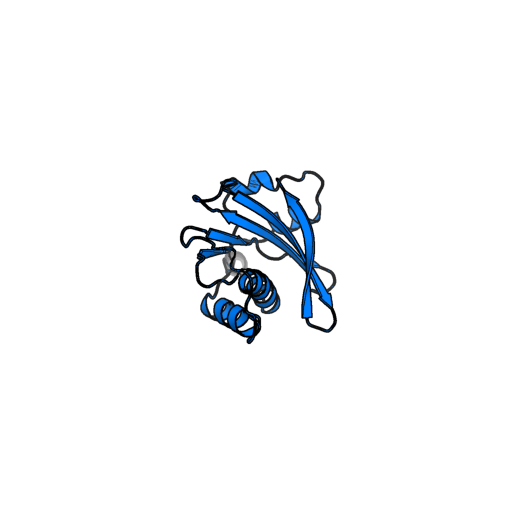E A 1 155 ? 6.755 11.580 -9.641 1.00 53.69 155 ILE A C 1
ATOM 1320 O O . ILE A 1 155 ? 6.932 10.366 -9.766 1.00 53.69 155 ILE A O 1
ATOM 1324 N N . PHE A 1 156 ? 6.919 12.453 -10.636 1.00 47.97 156 PHE A N 1
ATOM 1325 C CA . PHE A 1 156 ? 7.696 12.176 -11.842 1.00 47.97 156 PHE A CA 1
ATOM 1326 C C . PHE A 1 156 ? 8.937 13.047 -11.890 1.00 47.97 156 PHE A C 1
ATOM 1328 O O . PHE A 1 156 ? 8.807 14.253 -11.587 1.00 47.97 156 PHE A O 1
#

pLDDT: mean 71.54, std 15.55, range [36.06, 90.75]

Mean predicted aligned error: 11.19 Å

Radius of gyration: 18.46 Å; Cα contacts (8 Å, |Δi|>4): 216; chains: 1; bounding box: 42×34×67 Å

Foldseek 3Di:
DPPPVVVVVPPPPPPPAAAADLLNLLVLLQVCLVVVVPQEAEDQDDDPVCLVLLPPVPDPQSVVLVPDDSRHDDDPVSSVVSNVVNNDPDDPDDDPPDHSQKYKYKGRWDADDVNQKIWIKIWIQAPPDPPRIWIAIWIWGQDPNHIDIDGDDTRD

Secondary structure (DSSP, 8-state):
--SSSSSSSSS-----PEEPPHHHHHHHHHHHHHTT-TT-EEEES--HHHHGGG--TT-HHHHHHHTS-S-EE--HHHHHHHHHHHS-TT---------TT-EEEEPPPEEETTTTEEEEEEEEE-TTSSSSEEEEEEEEEEETTEEEEEEEEEE-

Solvent-accessible surface area (backbone atoms only — not comparable to full-atom values): 9390 Å² total; per-residue (Å²): 142,80,73,76,69,68,62,67,74,68,69,69,76,70,83,66,56,43,72,69,52,72,68,55,38,48,51,53,10,44,57,36,28,77,67,61,52,89,48,57,46,80,39,78,36,66,57,72,94,52,53,70,79,61,70,51,98,83,43,71,62,59,54,52,34,70,72,47,72,58,63,48,54,80,58,69,66,64,35,52,52,33,21,61,73,57,38,71,97,82,71,95,68,88,77,76,87,75,62,68,78,27,37,36,25,32,38,49,72,40,66,38,80,93,70,34,31,37,34,32,44,38,34,44,43,27,90,89,46,100,65,39,65,47,45,38,43,43,32,31,40,55,53,98,90,40,82,42,86,41,89,67,51,80,62,128

Nearest PDB structures (foldseek):
  8ow1-assembly1_P  TM=5.417E-01  e=4.845E+00  Saccharomyces cerevisiae
  8ow1-assembly1_PP  TM=5.402E-01  e=8.904E+00  Saccharomyces cerevisiae